Protein AF-A0A0M2UBF8-F1 (afdb_monomer)

Sequence (90 aa):
MSMNRLIRQSLTMFEEAAAMPFEIIRRTWGDQSSTTGQTVRQMASLAEGMATMPFRFTRDFFEDNSMNQAGQTAPAAGGQPAAIEAQQPQ

Solvent-accessible surface area (backbone atoms only — not comparable to full-atom values): 5439 Å² total; per-residue (Å²): 132,59,69,64,59,53,51,43,53,52,37,50,54,51,32,52,61,65,34,45,64,34,53,49,46,40,69,74,55,33,48,79,90,39,75,65,16,48,50,52,33,53,51,33,54,53,51,32,55,60,69,31,41,65,39,51,54,53,40,49,58,59,46,58,67,50,56,72,55,65,75,75,69,74,74,96,80,79,86,84,81,88,81,91,81,85,83,84,88,135

pLDDT: mean 72.13, std 18.33, range [38.25, 92.25]

Foldseek 3Di:
DDPLVVLLVVLVVVLCVQLVVLVVQLVPQLPVVDPVSVVSNVVSVVVSCVSSVVSVVVNVVSVVVVVVVVVPPPDPPDDDDDDDDDDDDD

Secondary structure (DSSP, 8-state):
--HHHHHHHHHHHHHHHHHHHHHHHHHHT--TTSHHHHHHHHHHHHHHHHHHHHHHHHHHHHHHHHHHHHTS-S----------------

Nearest PDB structures (foldseek):
  6eyd-assembly1_D  TM=6.891E-01  e=3.128E+00  Mycolicibacterium smegmatis MC2 155

Structure (mmCIF, N/CA/C/O backbone):
data_AF-A0A0M2UBF8-F1
#
_entry.id   AF-A0A0M2UBF8-F1
#
loop_
_atom_site.group_PDB
_atom_site.id
_atom_site.type_symbol
_atom_site.label_atom_id
_atom_site.label_alt_id
_atom_site.label_comp_id
_atom_site.label_asym_id
_atom_site.label_entity_id
_atom_site.label_seq_id
_atom_site.pdbx_PDB_ins_code
_atom_site.Cartn_x
_atom_site.Cartn_y
_atom_site.Cartn_z
_atom_site.occupancy
_atom_site.B_iso_or_equiv
_atom_site.auth_seq_id
_atom_site.auth_comp_id
_atom_site.auth_asym_id
_atom_site.auth_atom_id
_atom_site.pdbx_PDB_model_num
ATOM 1 N N . MET A 1 1 ? 21.536 -11.747 -14.894 1.00 56.72 1 MET A N 1
ATOM 2 C CA . MET A 1 1 ? 20.163 -11.199 -14.773 1.00 56.72 1 MET A CA 1
ATOM 3 C C . MET A 1 1 ? 20.117 -9.872 -15.514 1.00 56.72 1 MET A C 1
ATOM 5 O O . MET A 1 1 ? 21.108 -9.160 -15.452 1.00 56.72 1 MET A O 1
ATOM 9 N N . SER A 1 2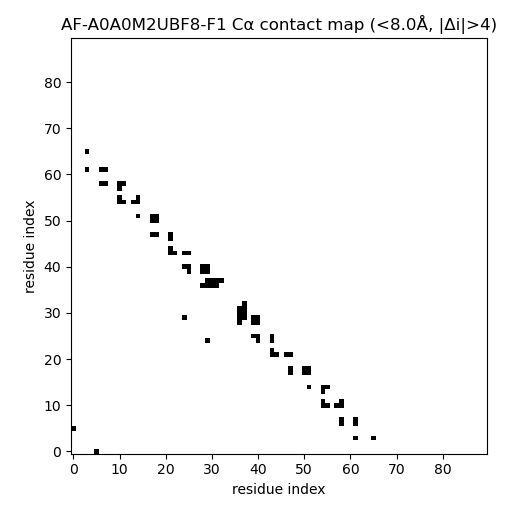 ? 19.040 -9.548 -16.235 1.00 79.19 2 SER A N 1
ATOM 10 C CA . SER A 1 2 ? 18.922 -8.242 -16.902 1.00 79.19 2 SER A CA 1
ATOM 11 C C . SER A 1 2 ? 18.666 -7.126 -15.879 1.00 79.19 2 SER A C 1
ATOM 13 O O . SER A 1 2 ? 17.998 -7.354 -14.871 1.00 79.19 2 SER A O 1
ATOM 15 N N . MET A 1 3 ? 19.177 -5.919 -16.144 1.00 78.50 3 MET A N 1
ATOM 16 C CA . MET A 1 3 ? 18.986 -4.727 -15.301 1.00 78.50 3 MET A CA 1
ATOM 17 C C . MET A 1 3 ? 17.497 -4.447 -15.023 1.00 78.50 3 MET A C 1
ATOM 19 O O . MET A 1 3 ? 17.119 -4.158 -13.894 1.00 78.50 3 MET A O 1
ATOM 23 N N . ASN A 1 4 ? 16.626 -4.659 -16.016 1.00 80.25 4 ASN A N 1
ATOM 24 C CA . ASN A 1 4 ? 15.173 -4.521 -15.857 1.00 80.25 4 ASN A CA 1
ATOM 25 C C . ASN A 1 4 ? 14.596 -5.501 -14.827 1.00 80.25 4 ASN A C 1
ATOM 27 O O . ASN A 1 4 ? 13.700 -5.140 -14.069 1.00 80.25 4 ASN A O 1
ATOM 31 N N . ARG A 1 5 ? 15.120 -6.732 -14.751 1.00 79.50 5 ARG A N 1
ATOM 32 C CA . ARG A 1 5 ? 14.678 -7.721 -13.757 1.00 79.50 5 ARG A CA 1
ATOM 33 C C . ARG A 1 5 ? 15.081 -7.308 -12.340 1.00 79.50 5 ARG A C 1
ATOM 35 O O . ARG A 1 5 ? 14.285 -7.474 -11.424 1.00 79.50 5 ARG A O 1
ATOM 42 N N . LEU A 1 6 ? 16.274 -6.729 -12.182 1.00 85.06 6 LEU A N 1
ATOM 43 C CA . LEU A 1 6 ? 16.753 -6.169 -10.913 1.00 85.06 6 LEU A CA 1
ATOM 44 C C . LEU A 1 6 ? 15.902 -4.972 -10.467 1.00 85.06 6 LEU A C 1
ATOM 46 O O . LEU A 1 6 ? 15.482 -4.923 -9.314 1.00 85.06 6 LEU A O 1
ATOM 50 N N . ILE A 1 7 ? 15.582 -4.055 -11.386 1.00 84.19 7 ILE A N 1
ATOM 51 C CA . ILE A 1 7 ? 14.722 -2.895 -11.105 1.00 84.19 7 ILE A CA 1
ATOM 52 C C . ILE A 1 7 ? 13.333 -3.358 -10.650 1.00 84.19 7 ILE A C 1
ATOM 54 O O . ILE A 1 7 ? 12.872 -2.940 -9.590 1.00 84.19 7 ILE A O 1
ATOM 58 N N . ARG A 1 8 ? 12.696 -4.292 -11.365 1.00 82.88 8 ARG A N 1
ATOM 59 C CA . ARG A 1 8 ? 11.391 -4.848 -10.960 1.00 82.88 8 ARG A CA 1
ATOM 60 C C . ARG A 1 8 ? 11.431 -5.525 -9.595 1.00 82.88 8 ARG A C 1
ATOM 62 O O . ARG A 1 8 ? 10.528 -5.328 -8.785 1.00 82.88 8 ARG A O 1
ATOM 69 N N . GLN A 1 9 ? 12.477 -6.308 -9.337 1.00 86.81 9 GLN A N 1
ATOM 70 C CA . GLN A 1 9 ? 12.645 -6.980 -8.054 1.00 86.81 9 GLN A CA 1
ATOM 71 C C . GLN A 1 9 ? 12.786 -5.960 -6.917 1.00 86.81 9 GLN A C 1
ATOM 73 O O . GLN A 1 9 ? 12.125 -6.105 -5.893 1.00 86.81 9 GLN A O 1
ATOM 78 N N . SER A 1 10 ? 13.572 -4.897 -7.116 1.00 86.44 10 SER A N 1
ATOM 79 C CA . SER A 1 10 ? 13.698 -3.824 -6.124 1.00 86.44 10 SER A CA 1
ATOM 80 C C . SER A 1 10 ? 12.379 -3.080 -5.896 1.00 86.44 10 SER A C 1
ATOM 82 O O . SER A 1 10 ? 11.992 -2.882 -4.750 1.00 86.44 10 SER A O 1
ATOM 84 N N . LEU A 1 11 ? 11.639 -2.749 -6.961 1.00 87.25 11 LEU A N 1
ATOM 85 C CA . LEU A 1 11 ? 10.338 -2.080 -6.863 1.00 87.25 11 LEU A CA 1
ATOM 86 C C . LEU A 1 11 ? 9.312 -2.923 -6.104 1.00 87.25 11 LEU A C 1
ATOM 88 O O . LEU A 1 11 ? 8.552 -2.369 -5.321 1.00 87.25 11 LEU A O 1
ATOM 92 N N . THR A 1 12 ? 9.339 -4.245 -6.279 1.00 87.44 12 THR A N 1
ATOM 93 C CA . THR A 1 12 ? 8.466 -5.170 -5.537 1.00 87.44 12 THR A CA 1
ATOM 94 C C . THR A 1 12 ? 8.791 -5.152 -4.042 1.00 87.44 12 THR A C 1
ATOM 96 O O . THR A 1 12 ? 7.891 -5.028 -3.220 1.00 87.44 12 THR A O 1
ATOM 99 N N . MET A 1 13 ? 10.076 -5.181 -3.671 1.00 89.06 13 MET A N 1
ATOM 100 C CA . MET A 1 13 ? 10.471 -5.091 -2.258 1.00 89.06 13 MET A CA 1
ATOM 101 C C . MET A 1 13 ? 10.083 -3.745 -1.628 1.00 89.06 13 MET A C 1
ATOM 103 O O . MET A 1 13 ? 9.675 -3.699 -0.469 1.00 89.06 13 MET A O 1
ATOM 107 N N . PHE A 1 14 ? 10.198 -2.643 -2.376 1.00 89.00 14 PHE A N 1
ATOM 108 C CA . PHE A 1 14 ? 9.766 -1.331 -1.891 1.00 89.00 14 PHE A CA 1
ATOM 109 C C . PHE A 1 14 ? 8.242 -1.223 -1.772 1.00 89.00 14 PHE A C 1
ATOM 111 O O . PHE A 1 14 ? 7.761 -0.625 -0.811 1.00 89.00 14 PHE A O 1
ATOM 118 N N . GLU A 1 15 ? 7.492 -1.824 -2.699 1.00 89.19 15 GLU A N 1
ATOM 119 C CA . GLU A 1 15 ? 6.031 -1.928 -2.630 1.00 89.19 15 GLU A CA 1
ATOM 120 C C . GLU A 1 15 ? 5.598 -2.658 -1.347 1.00 89.19 15 GLU A C 1
ATOM 122 O O . GLU A 1 15 ? 4.781 -2.136 -0.588 1.00 89.19 15 GLU A O 1
ATOM 127 N N . GLU A 1 16 ? 6.210 -3.808 -1.048 1.00 87.75 16 GLU A N 1
ATOM 128 C CA . GLU A 1 16 ? 5.945 -4.583 0.173 1.00 87.75 16 GLU A CA 1
ATOM 129 C C . GLU A 1 16 ? 6.294 -3.799 1.447 1.00 87.75 16 GLU A C 1
ATOM 131 O O . GLU A 1 16 ? 5.510 -3.753 2.398 1.00 87.75 16 GLU A O 1
ATOM 136 N N . ALA A 1 17 ? 7.446 -3.122 1.466 1.00 89.12 17 ALA A N 1
ATOM 137 C CA . ALA A 1 17 ? 7.848 -2.298 2.603 1.00 89.12 17 ALA A CA 1
ATOM 138 C C . ALA A 1 17 ? 6.887 -1.118 2.837 1.00 89.12 17 ALA A C 1
ATOM 140 O O . ALA A 1 17 ? 6.586 -0.788 3.985 1.00 89.12 17 ALA A O 1
ATOM 141 N N . ALA A 1 18 ? 6.381 -0.502 1.764 1.00 85.88 18 ALA A N 1
ATOM 142 C CA . ALA A 1 18 ? 5.401 0.579 1.840 1.00 85.88 18 ALA A CA 1
ATOM 143 C C . ALA A 1 18 ? 4.016 0.092 2.303 1.00 85.88 18 ALA A C 1
ATOM 145 O O . ALA A 1 18 ? 3.295 0.846 2.959 1.00 85.88 18 ALA A O 1
ATOM 146 N N . ALA A 1 19 ? 3.651 -1.158 2.003 1.00 89.88 19 ALA A N 1
ATOM 147 C CA . ALA A 1 19 ? 2.395 -1.769 2.438 1.00 89.88 19 ALA A CA 1
ATOM 148 C C . ALA A 1 19 ? 2.419 -2.230 3.909 1.00 89.88 19 ALA A C 1
ATOM 150 O O . ALA A 1 19 ? 1.390 -2.192 4.592 1.00 89.88 19 ALA A O 1
ATOM 151 N N . MET A 1 20 ? 3.593 -2.608 4.427 1.00 92.25 20 MET A N 1
ATOM 152 C CA . MET A 1 20 ? 3.768 -3.201 5.761 1.00 92.25 20 MET A CA 1
ATOM 153 C C . MET A 1 20 ? 3.071 -2.439 6.911 1.00 92.25 20 MET A C 1
ATOM 155 O O . MET A 1 20 ? 2.402 -3.084 7.726 1.00 92.25 20 MET A O 1
ATOM 159 N N . PRO A 1 21 ? 3.139 -1.094 7.017 1.00 87.81 21 PRO A N 1
ATOM 160 C CA . PRO A 1 21 ? 2.458 -0.373 8.094 1.00 87.81 21 PRO A CA 1
ATOM 161 C C . PRO A 1 21 ? 0.934 -0.566 8.071 1.00 87.81 21 PRO A C 1
ATOM 163 O O . PRO A 1 21 ? 0.303 -0.687 9.124 1.00 87.81 21 PRO A O 1
ATOM 166 N N . PHE A 1 22 ? 0.334 -0.646 6.881 1.00 88.75 22 PHE A N 1
ATOM 167 C CA . PHE A 1 22 ? -1.105 -0.838 6.713 1.00 88.75 22 PHE A CA 1
ATOM 168 C C . PHE A 1 22 ? -1.530 -2.258 7.083 1.00 88.75 22 PHE A C 1
ATOM 170 O O . PHE A 1 22 ? -2.577 -2.439 7.709 1.00 88.75 22 PHE A O 1
ATOM 177 N N . GLU A 1 23 ? -0.707 -3.264 6.785 1.00 85.31 23 GLU A N 1
ATOM 178 C CA . GLU A 1 23 ? -0.937 -4.635 7.253 1.00 85.31 23 GLU A CA 1
ATOM 179 C C . GLU A 1 23 ? -0.936 -4.722 8.783 1.00 85.31 23 GLU A C 1
ATOM 181 O O . GLU A 1 23 ? -1.830 -5.335 9.377 1.00 85.31 23 GLU A O 1
ATOM 186 N N . ILE A 1 24 ? 0.019 -4.051 9.434 1.00 87.62 24 ILE A N 1
ATOM 187 C CA . ILE A 1 24 ? 0.117 -4.005 10.899 1.00 87.62 24 ILE A CA 1
ATOM 188 C C . ILE A 1 24 ? -1.135 -3.356 11.497 1.00 87.62 24 ILE A C 1
ATOM 190 O O . ILE A 1 24 ? -1.721 -3.906 12.435 1.00 87.62 24 ILE A O 1
ATOM 194 N N . ILE A 1 25 ? -1.591 -2.231 10.936 1.00 84.56 25 ILE A N 1
ATOM 195 C CA . ILE A 1 25 ? -2.820 -1.553 11.375 1.00 84.56 25 ILE A CA 1
ATOM 196 C C . ILE A 1 25 ? -4.029 -2.479 11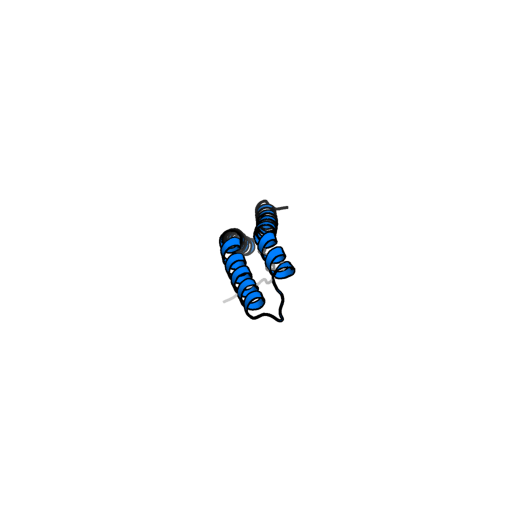.200 1.00 84.56 25 ILE A C 1
ATOM 198 O O . ILE A 1 25 ? -4.784 -2.687 12.151 1.00 84.56 25 ILE A O 1
ATOM 202 N N . ARG A 1 26 ? -4.193 -3.109 10.031 1.00 82.25 26 ARG A N 1
ATOM 203 C CA . ARG A 1 26 ? -5.313 -4.031 9.760 1.00 82.25 26 ARG A CA 1
ATOM 204 C C . ARG A 1 26 ? -5.324 -5.249 10.687 1.00 82.25 26 ARG A C 1
ATOM 206 O O . ARG A 1 26 ? -6.406 -5.762 10.994 1.00 82.25 26 ARG A O 1
ATOM 213 N N . ARG A 1 27 ? -4.150 -5.710 11.127 1.00 83.19 27 ARG A N 1
ATOM 214 C CA .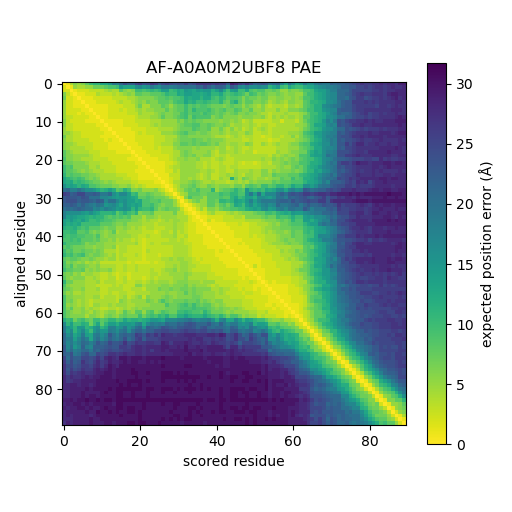 ARG A 1 27 ? -3.993 -6.857 12.034 1.00 83.19 27 ARG A CA 1
ATOM 215 C C . ARG A 1 27 ? -4.190 -6.490 13.504 1.00 83.19 27 ARG A C 1
ATOM 217 O O . ARG A 1 27 ? -4.749 -7.293 14.240 1.00 83.19 27 ARG A O 1
ATOM 224 N N . THR A 1 28 ? -3.763 -5.297 13.909 1.00 81.44 28 THR A N 1
ATOM 225 C CA . THR A 1 28 ? -3.774 -4.857 15.316 1.00 81.44 28 THR A CA 1
ATOM 226 C C . THR A 1 28 ? -5.081 -4.157 15.694 1.00 81.44 28 THR A C 1
ATOM 228 O O . THR A 1 28 ? -5.601 -4.369 16.781 1.00 81.44 28 THR A O 1
ATOM 231 N N . TRP A 1 29 ? -5.630 -3.345 14.787 1.00 73.19 29 TRP A N 1
ATOM 232 C CA . TRP A 1 29 ? -6.837 -2.534 15.013 1.00 73.19 29 TRP A CA 1
ATOM 233 C C . TRP A 1 29 ? -8.077 -3.085 14.311 1.00 73.19 29 TRP A C 1
ATOM 235 O O . TRP A 1 29 ? -9.187 -2.594 14.504 1.00 73.19 29 TRP A O 1
ATOM 245 N N . GLY A 1 30 ? -7.903 -4.107 13.478 1.00 61.25 30 GLY A N 1
ATOM 246 C CA . GLY A 1 30 ? -8.987 -4.733 12.742 1.00 61.25 30 GLY A CA 1
ATOM 247 C C . GLY A 1 30 ? -9.773 -5.731 13.575 1.00 61.25 30 GLY A C 1
ATOM 248 O O . GLY A 1 30 ? -9.861 -6.898 13.188 1.00 61.25 30 GLY A O 1
ATOM 249 N N . ASP A 1 31 ? -10.336 -5.281 14.694 1.00 67.81 31 ASP A N 1
ATOM 250 C CA . ASP A 1 31 ? -11.380 -6.038 15.373 1.00 67.81 31 ASP A CA 1
ATOM 251 C C . ASP A 1 31 ? -12.593 -6.126 14.433 1.00 67.81 31 ASP A C 1
ATOM 253 O O . ASP A 1 31 ? -13.293 -5.141 14.191 1.00 67.81 31 ASP A O 1
ATOM 257 N N . GLN A 1 32 ? -12.803 -7.309 13.849 1.00 63.66 32 GLN A N 1
ATOM 258 C CA . GLN A 1 32 ? -13.858 -7.550 12.858 1.00 63.66 32 GLN A CA 1
ATOM 259 C C . GLN A 1 32 ? -15.265 -7.418 13.446 1.00 63.66 32 GLN A C 1
ATOM 261 O O . GLN A 1 32 ? -16.222 -7.234 12.689 1.00 63.66 32 GLN A O 1
ATOM 266 N N . SER A 1 33 ? -15.379 -7.513 14.774 1.00 68.19 33 SER A N 1
ATOM 267 C CA . SER A 1 33 ? -16.652 -7.456 15.488 1.00 68.19 33 SER A CA 1
ATOM 268 C C . SER A 1 33 ? -17.186 -6.029 15.655 1.00 68.19 33 SER A C 1
ATOM 270 O O . SER A 1 33 ? -18.380 -5.859 15.897 1.00 68.19 33 SER A O 1
ATOM 272 N N . SER A 1 34 ? -16.342 -5.002 15.476 1.00 76.94 34 SER A N 1
ATOM 273 C CA . SER A 1 34 ? -16.736 -3.599 15.634 1.00 76.94 34 SER A CA 1
ATOM 274 C C . SER A 1 34 ? -16.809 -2.851 14.298 1.00 76.94 34 SER A C 1
ATOM 276 O O . SER A 1 34 ? -15.932 -2.967 13.437 1.00 76.94 34 SER A O 1
ATOM 278 N N . THR A 1 35 ? -17.835 -2.009 14.143 1.00 81.38 35 THR A N 1
ATOM 279 C CA . THR A 1 35 ? -18.018 -1.112 12.984 1.00 81.38 35 THR A CA 1
ATOM 280 C C . THR A 1 35 ? -16.798 -0.210 12.759 1.00 81.38 35 THR A C 1
ATOM 282 O O . THR A 1 35 ? -16.392 0.047 11.623 1.00 81.38 35 THR A O 1
ATOM 285 N N . THR A 1 36 ? -16.162 0.231 13.846 1.00 80.69 36 THR A N 1
ATOM 286 C CA . THR A 1 36 ? -14.934 1.032 13.805 1.00 80.69 36 THR A CA 1
ATOM 287 C C . THR A 1 36 ? -13.763 0.230 13.238 1.00 80.69 36 THR A C 1
ATOM 289 O O . THR A 1 36 ? -13.066 0.723 12.354 1.00 80.69 36 THR A O 1
ATOM 292 N N . GLY A 1 37 ? -13.575 -1.024 13.662 1.00 81.44 37 GLY A N 1
ATOM 293 C CA . GLY A 1 37 ? -12.517 -1.898 13.144 1.00 81.44 37 GLY A CA 1
ATOM 294 C C . GLY A 1 37 ? -12.691 -2.236 11.660 1.00 81.44 37 GLY A C 1
ATOM 295 O O . GLY A 1 37 ? -11.710 -2.266 10.911 1.00 81.44 37 GLY A O 1
ATOM 296 N N . GLN A 1 38 ? -13.935 -2.399 11.195 1.00 84.19 38 GLN A N 1
ATOM 297 C CA . GLN A 1 38 ? -14.240 -2.569 9.767 1.00 84.19 38 GLN A CA 1
ATOM 298 C C . GLN A 1 38 ? -13.906 -1.311 8.953 1.00 84.19 38 GLN A C 1
ATOM 300 O O . GLN A 1 38 ? -13.279 -1.407 7.896 1.00 84.19 38 GLN A O 1
ATOM 305 N N . THR A 1 39 ? -14.249 -0.132 9.479 1.00 86.88 39 THR A N 1
ATOM 306 C CA . THR A 1 39 ? -13.952 1.159 8.838 1.00 86.88 39 THR A CA 1
ATOM 307 C C . THR A 1 39 ? -12.445 1.405 8.753 1.00 86.88 39 THR A C 1
ATOM 309 O O . THR A 1 39 ? -11.930 1.747 7.689 1.00 86.88 39 THR A O 1
ATOM 312 N N . VAL A 1 40 ? -11.712 1.162 9.844 1.00 84.38 40 VAL A N 1
ATOM 313 C CA . VAL A 1 40 ? -10.245 1.290 9.886 1.00 84.38 40 VAL A CA 1
ATOM 314 C C . VAL A 1 40 ? -9.585 0.333 8.896 1.00 84.38 40 VAL A C 1
ATOM 316 O O . VAL A 1 40 ? -8.655 0.726 8.196 1.00 84.38 40 VAL A O 1
ATOM 319 N N . ARG A 1 41 ? -10.087 -0.902 8.765 1.00 83.56 41 ARG A N 1
ATOM 320 C CA . ARG A 1 41 ? -9.578 -1.859 7.771 1.00 83.56 41 ARG A CA 1
ATOM 321 C C . ARG A 1 41 ? -9.789 -1.400 6.334 1.00 83.56 41 ARG A C 1
ATOM 323 O O . ARG A 1 41 ? -8.862 -1.521 5.534 1.00 83.56 41 ARG A O 1
ATOM 330 N N . GLN A 1 42 ? -10.976 -0.891 6.008 1.00 86.88 42 GLN A N 1
ATOM 331 C CA . GLN A 1 42 ? -11.261 -0.371 4.668 1.00 86.88 42 GLN A CA 1
ATOM 332 C C . GLN A 1 42 ? -10.381 0.836 4.344 1.00 86.88 42 GLN A C 1
ATOM 334 O O . GLN A 1 42 ? -9.748 0.864 3.291 1.00 86.88 42 GLN A O 1
ATOM 339 N N . MET A 1 43 ? -10.276 1.787 5.274 1.00 88.19 43 MET A N 1
ATOM 340 C CA . MET A 1 43 ? -9.413 2.961 5.133 1.00 88.19 43 MET A CA 1
ATOM 341 C C . MET A 1 43 ? -7.947 2.566 4.949 1.00 88.19 43 MET A C 1
ATOM 343 O O . MET A 1 43 ? -7.295 3.061 4.035 1.00 88.19 43 MET A O 1
ATOM 347 N N . ALA A 1 44 ? -7.440 1.633 5.758 1.00 87.25 44 ALA A N 1
ATOM 348 C CA . ALA A 1 44 ? -6.071 1.145 5.635 1.00 87.25 44 ALA A CA 1
ATOM 349 C C . ALA A 1 44 ? -5.827 0.456 4.285 1.00 87.25 44 ALA A C 1
ATOM 351 O O . ALA A 1 44 ? -4.796 0.694 3.673 1.00 87.25 44 ALA A O 1
ATOM 352 N N . SER A 1 45 ? -6.783 -0.334 3.783 1.00 86.44 45 SER A N 1
ATOM 353 C CA . SER A 1 45 ? -6.664 -0.982 2.470 1.00 86.44 45 SER A CA 1
ATOM 354 C C . SER A 1 45 ? -6.674 0.018 1.311 1.00 86.44 45 SER A C 1
ATOM 356 O O . SER A 1 45 ? -5.954 -0.172 0.333 1.00 86.44 45 SER A O 1
ATOM 358 N N . LEU A 1 46 ? -7.492 1.070 1.400 1.00 90.56 46 LEU A N 1
ATOM 359 C CA . LEU A 1 46 ? -7.520 2.136 0.399 1.00 90.56 46 LEU A CA 1
ATOM 360 C C . LEU A 1 46 ? -6.217 2.941 0.427 1.00 90.56 46 LEU A C 1
ATOM 362 O O . LEU A 1 46 ? -5.615 3.175 -0.619 1.00 90.56 46 LEU A O 1
ATOM 366 N N . ALA A 1 47 ? -5.758 3.312 1.622 1.00 89.25 47 ALA A N 1
ATOM 367 C CA . ALA A 1 47 ? -4.516 4.052 1.810 1.00 89.25 47 ALA A CA 1
ATOM 368 C C . ALA A 1 47 ? -3.292 3.250 1.338 1.00 89.25 47 ALA A C 1
ATOM 370 O O . ALA A 1 47 ? -2.431 3.807 0.663 1.00 89.25 47 ALA A O 1
ATOM 371 N N . GLU A 1 48 ? -3.252 1.943 1.605 1.00 89.62 48 GLU A N 1
ATOM 372 C CA . GLU A 1 48 ? -2.230 1.026 1.090 1.00 89.62 48 GLU A CA 1
ATOM 373 C C . GLU A 1 48 ? -2.212 1.000 -0.441 1.00 89.62 48 GLU A C 1
ATOM 375 O O . GLU A 1 48 ? -1.155 1.148 -1.057 1.00 89.62 48 GLU A O 1
ATOM 380 N N . GLY A 1 49 ? -3.384 0.882 -1.074 1.00 87.81 49 GLY A N 1
ATOM 381 C CA . GLY A 1 49 ? -3.502 0.912 -2.532 1.00 87.81 49 GLY A CA 1
ATOM 382 C C . GLY A 1 49 ? -2.993 2.220 -3.144 1.00 87.81 49 GLY A C 1
ATOM 383 O O . GLY A 1 49 ? -2.332 2.201 -4.180 1.00 87.81 49 GLY A O 1
ATOM 384 N N . MET A 1 50 ? -3.242 3.357 -2.490 1.00 90.81 50 MET A N 1
ATOM 385 C CA . MET A 1 50 ? -2.742 4.661 -2.940 1.00 90.81 50 MET A CA 1
ATOM 386 C C . MET A 1 50 ? -1.237 4.829 -2.698 1.00 90.81 50 MET A C 1
ATOM 388 O O . MET A 1 50 ? -0.537 5.348 -3.565 1.00 90.81 50 MET A O 1
ATOM 392 N N . ALA A 1 51 ? -0.729 4.369 -1.554 1.00 87.12 51 ALA A N 1
ATOM 393 C CA . ALA A 1 51 ? 0.687 4.458 -1.197 1.00 87.12 51 ALA A CA 1
ATOM 394 C C . ALA A 1 51 ? 1.573 3.570 -2.087 1.00 87.12 51 ALA A C 1
ATOM 396 O O . ALA A 1 51 ? 2.700 3.942 -2.411 1.00 87.12 51 ALA A O 1
ATOM 397 N N . THR A 1 52 ? 1.054 2.418 -2.517 1.00 89.94 52 THR A N 1
ATOM 398 C CA . THR A 1 52 ? 1.759 1.477 -3.403 1.00 89.94 52 THR A CA 1
ATOM 399 C C . THR A 1 52 ? 1.636 1.831 -4.890 1.00 89.94 52 THR A C 1
ATOM 401 O O . THR A 1 52 ? 2.440 1.367 -5.701 1.00 89.94 52 THR A O 1
ATOM 404 N N . MET A 1 53 ? 0.680 2.691 -5.271 1.00 91.56 53 MET A N 1
ATOM 405 C CA . MET A 1 53 ? 0.386 3.027 -6.672 1.00 91.56 53 MET A CA 1
ATOM 406 C C . MET A 1 53 ? 1.607 3.514 -7.479 1.00 91.56 53 MET A C 1
ATOM 408 O O . MET A 1 53 ? 1.801 3.007 -8.588 1.00 91.56 53 MET A O 1
ATOM 412 N N . PRO A 1 54 ? 2.482 4.404 -6.965 1.00 87.19 54 PRO A N 1
ATOM 413 C CA . PRO A 1 54 ? 3.658 4.844 -7.719 1.00 87.19 54 PRO A CA 1
ATOM 414 C C . PRO A 1 54 ? 4.636 3.702 -8.039 1.00 87.19 54 PRO A C 1
ATOM 416 O O . PRO A 1 54 ? 5.216 3.668 -9.127 1.00 87.19 54 PRO A O 1
ATOM 419 N N . PHE A 1 55 ? 4.798 2.739 -7.123 1.00 87.25 55 PHE A N 1
ATOM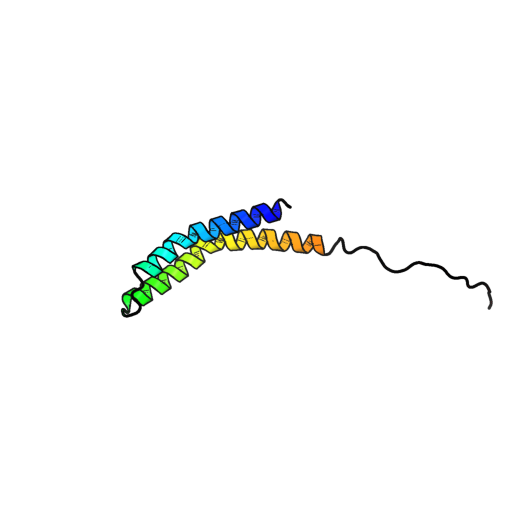 420 C CA . PHE A 1 55 ? 5.671 1.576 -7.321 1.00 87.25 55 PHE A CA 1
ATOM 421 C C . PHE A 1 55 ? 5.115 0.640 -8.391 1.00 87.25 55 PHE A C 1
ATOM 423 O O . PHE A 1 55 ? 5.861 0.206 -9.269 1.00 87.25 55 PHE A O 1
ATOM 430 N N . ARG A 1 56 ? 3.797 0.408 -8.371 1.00 83.62 56 ARG A N 1
ATOM 431 C CA . ARG A 1 56 ? 3.091 -0.397 -9.377 1.00 83.62 56 ARG A CA 1
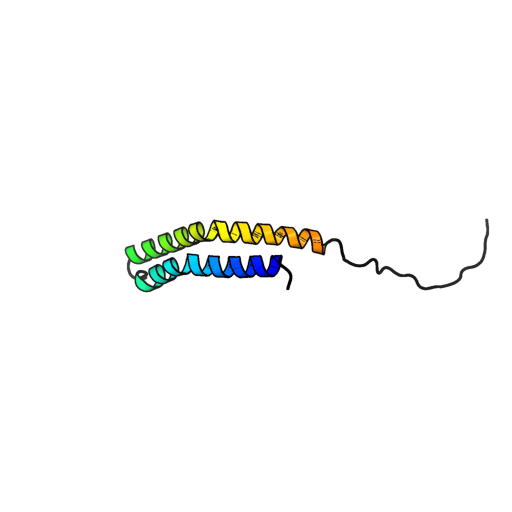ATOM 432 C C . ARG A 1 56 ? 3.190 0.235 -10.760 1.00 83.62 56 ARG A C 1
ATOM 434 O O . ARG A 1 56 ? 3.628 -0.426 -11.690 1.00 83.62 56 ARG A O 1
ATOM 441 N N . PHE A 1 57 ? 2.916 1.534 -10.871 1.00 86.44 57 PHE A N 1
ATOM 442 C CA . PHE A 1 57 ? 3.042 2.264 -12.135 1.00 86.44 57 PHE A CA 1
ATOM 443 C C . PHE A 1 57 ? 4.464 2.192 -12.707 1.00 86.44 57 PHE A C 1
ATOM 445 O O . PHE A 1 57 ? 4.664 1.928 -13.891 1.00 86.44 57 PHE A O 1
ATOM 452 N N . THR A 1 58 ? 5.470 2.381 -11.850 1.00 84.44 58 THR A N 1
ATOM 453 C CA . THR A 1 58 ? 6.875 2.300 -12.265 1.00 84.44 58 THR A CA 1
ATOM 454 C C . THR A 1 58 ? 7.232 0.883 -12.709 1.00 84.44 58 THR A C 1
ATOM 456 O O . THR A 1 58 ? 7.880 0.705 -13.738 1.00 84.44 58 THR A O 1
ATOM 459 N N . ARG A 1 59 ? 6.792 -0.142 -11.970 1.00 82.19 59 ARG A N 1
ATOM 460 C CA . ARG A 1 59 ? 7.015 -1.548 -12.327 1.00 82.19 59 ARG A CA 1
ATOM 461 C C . ARG A 1 59 ? 6.415 -1.873 -13.693 1.00 82.19 59 ARG A C 1
ATOM 463 O O . ARG A 1 59 ? 7.125 -2.448 -14.51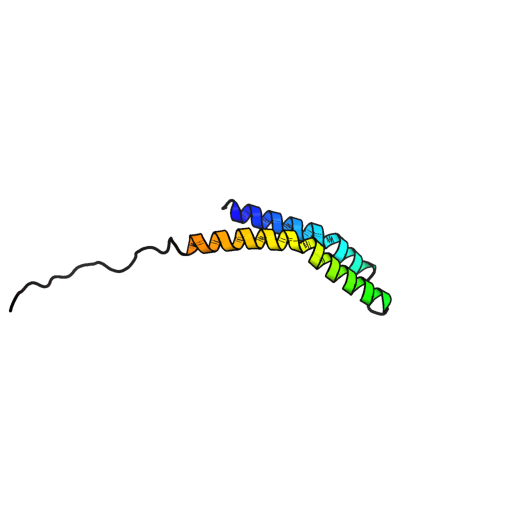7 1.00 82.19 59 ARG A O 1
ATOM 470 N N . ASP A 1 60 ? 5.171 -1.467 -13.926 1.00 81.06 60 ASP A N 1
ATOM 471 C CA . ASP A 1 60 ? 4.437 -1.732 -15.165 1.00 81.06 60 ASP A CA 1
ATOM 472 C C . ASP A 1 60 ? 5.099 -1.004 -16.362 1.00 81.06 60 ASP A C 1
ATOM 474 O O . ASP A 1 60 ? 5.284 -1.584 -17.430 1.00 81.06 60 ASP A O 1
ATOM 478 N N . PHE A 1 61 ? 5.638 0.208 -16.165 1.00 80.69 61 PHE A N 1
ATOM 479 C CA . PHE A 1 61 ? 6.439 0.907 -17.185 1.00 80.69 61 PHE A CA 1
ATOM 480 C C . PHE A 1 61 ? 7.716 0.141 -17.597 1.00 80.69 61 PHE A C 1
ATOM 482 O O . PHE A 1 61 ? 8.110 0.113 -18.771 1.00 80.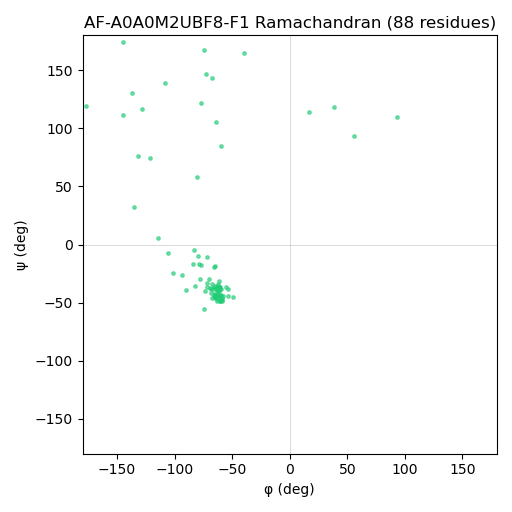69 61 PHE A O 1
ATOM 489 N N . PHE A 1 62 ? 8.388 -0.510 -16.643 1.00 77.94 62 PHE A N 1
ATOM 490 C CA . PHE A 1 62 ? 9.517 -1.404 -16.936 1.00 77.94 62 PHE A CA 1
ATOM 491 C C . PHE A 1 62 ? 9.065 -2.795 -17.425 1.00 77.94 62 PHE A C 1
ATOM 493 O O . PHE A 1 62 ? 9.897 -3.589 -17.895 1.00 77.94 62 PHE A O 1
ATOM 500 N N . GLU A 1 63 ? 7.769 -3.101 -17.333 1.00 68.25 63 GLU A N 1
ATOM 501 C CA . GLU A 1 63 ? 7.143 -4.296 -17.886 1.00 68.25 63 GLU A CA 1
ATOM 502 C C . GLU A 1 63 ? 6.981 -4.215 -19.400 1.00 68.25 63 GLU A C 1
ATOM 504 O O . GLU A 1 63 ? 7.579 -5.024 -20.126 1.00 68.25 63 GLU A O 1
ATOM 509 N N . ASP A 1 64 ? 6.317 -3.162 -19.865 1.00 60.38 64 ASP A N 1
ATOM 510 C CA . ASP A 1 64 ? 6.012 -2.925 -21.280 1.00 60.38 64 ASP A CA 1
ATOM 511 C C . ASP A 1 64 ? 7.269 -2.759 -22.148 1.00 60.38 64 ASP A C 1
ATOM 513 O O . ASP A 1 64 ? 7.343 -3.253 -23.278 1.00 60.38 64 ASP A O 1
ATOM 517 N N . ASN A 1 65 ? 8.333 -2.172 -21.592 1.00 56.38 65 ASN A N 1
ATOM 518 C CA . ASN A 1 65 ? 9.622 -2.051 -22.281 1.00 56.38 65 ASN A CA 1
ATOM 519 C C . ASN A 1 65 ? 10.304 -3.402 -22.570 1.00 56.38 65 ASN A C 1
ATOM 521 O O . ASN A 1 65 ? 11.204 -3.472 -23.407 1.00 56.38 65 ASN A O 1
ATOM 525 N N . SER A 1 66 ? 9.907 -4.483 -21.891 1.00 53.50 66 SER A N 1
ATOM 526 C CA . SER A 1 66 ? 10.474 -5.820 -22.128 1.00 53.50 66 SER A CA 1
ATOM 527 C C . SER A 1 66 ? 9.661 -6.638 -23.13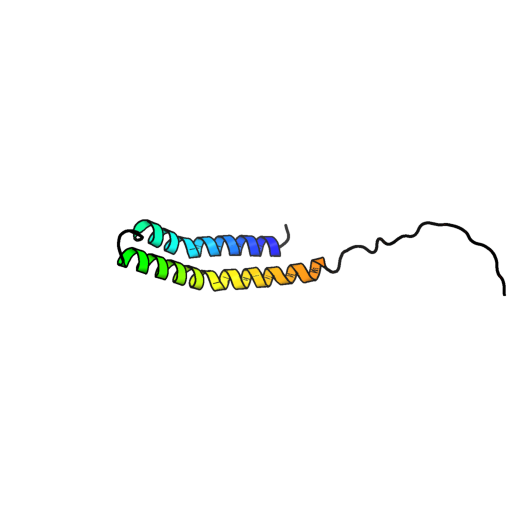8 1.00 53.50 66 SER A C 1
ATOM 529 O O . SER A 1 66 ? 10.237 -7.473 -23.837 1.00 53.50 66 SER A O 1
ATOM 531 N N . MET A 1 67 ? 8.357 -6.371 -23.279 1.00 52.19 67 MET A N 1
ATOM 532 C CA . MET A 1 67 ? 7.511 -7.014 -24.296 1.00 52.19 67 MET A CA 1
ATOM 533 C C . MET A 1 67 ? 7.822 -6.524 -25.717 1.00 52.19 67 MET A C 1
ATOM 535 O O . MET A 1 67 ? 7.827 -7.331 -26.646 1.00 52.19 67 MET A O 1
ATOM 539 N N . ASN A 1 68 ? 8.221 -5.260 -25.892 1.00 48.12 68 ASN A N 1
ATOM 540 C CA . ASN A 1 68 ? 8.631 -4.740 -27.207 1.00 48.12 68 ASN A CA 1
ATOM 541 C C . ASN A 1 68 ? 9.995 -5.256 -27.710 1.00 48.12 68 ASN A C 1
ATOM 543 O O . ASN A 1 68 ? 10.326 -5.075 -28.884 1.00 48.12 68 ASN A O 1
ATOM 547 N N . GLN A 1 69 ? 10.778 -5.928 -26.858 1.00 46.00 69 GLN A N 1
ATOM 548 C CA . GLN A 1 69 ? 12.064 -6.529 -27.234 1.00 46.00 69 GLN A CA 1
ATOM 549 C C . GLN A 1 69 ? 11.967 -8.048 -27.468 1.00 46.00 69 GLN A C 1
ATOM 551 O O . GLN A 1 69 ? 12.742 -8.595 -28.248 1.00 46.00 69 GLN A O 1
ATOM 556 N N . ALA A 1 70 ? 10.984 -8.725 -26.861 1.00 47.28 70 ALA A N 1
ATOM 557 C CA . ALA A 1 70 ? 10.731 -10.154 -27.071 1.00 47.28 70 ALA A CA 1
ATOM 558 C C . ALA A 1 70 ? 10.009 -10.464 -28.400 1.00 47.28 70 ALA A C 1
ATOM 560 O O . ALA A 1 70 ? 10.053 -11.597 -28.871 1.00 47.28 70 ALA A O 1
ATOM 561 N N . GLY A 1 71 ? 9.382 -9.463 -29.032 1.00 46.97 71 GLY A N 1
ATOM 562 C CA . GLY A 1 71 ? 8.751 -9.593 -30.352 1.00 46.97 71 GLY A CA 1
ATOM 563 C C . GLY A 1 71 ? 9.695 -9.444 -31.554 1.00 46.97 71 GLY A C 1
ATOM 564 O O . GLY A 1 71 ? 9.249 -9.625 -32.681 1.00 46.97 71 GLY A O 1
ATOM 565 N N . GLN A 1 72 ? 10.979 -9.114 -31.352 1.00 45.44 72 GLN A N 1
ATOM 566 C CA . GLN A 1 72 ? 11.931 -8.834 -32.446 1.00 45.44 72 GLN A CA 1
ATOM 567 C C . GLN A 1 72 ? 13.089 -9.840 -32.565 1.00 45.44 72 GLN A C 1
ATOM 569 O O . GLN A 1 72 ? 13.972 -9.662 -33.399 1.00 45.44 72 GLN A O 1
ATOM 574 N N . THR A 1 73 ? 13.096 -10.921 -31.779 1.00 48.19 73 THR A N 1
ATOM 575 C CA . THR A 1 73 ? 14.157 -11.949 -31.828 1.00 48.19 73 THR A CA 1
ATOM 576 C C . THR A 1 73 ? 13.622 -13.383 -31.802 1.00 48.19 73 THR A C 1
ATOM 578 O O . THR A 1 73 ? 14.285 -14.294 -31.309 1.00 48.19 73 THR A O 1
ATOM 581 N N . ALA A 1 74 ? 12.443 -13.625 -32.384 1.00 45.72 74 ALA A N 1
ATOM 582 C CA . ALA A 1 74 ? 12.100 -14.973 -32.837 1.00 45.72 74 ALA A CA 1
ATOM 583 C C . ALA A 1 74 ? 12.856 -15.239 -34.157 1.00 45.72 74 ALA A C 1
ATOM 585 O O . ALA A 1 74 ? 12.735 -14.446 -35.093 1.00 45.72 74 ALA A O 1
ATOM 586 N N . PRO A 1 75 ? 13.692 -16.289 -34.233 1.00 42.56 75 PRO A N 1
ATOM 587 C CA . PRO A 1 75 ? 14.629 -16.482 -35.329 1.00 42.56 75 PRO A CA 1
ATOM 588 C C . PRO A 1 75 ? 13.888 -16.776 -36.633 1.00 42.56 75 PRO A C 1
ATOM 590 O O . PRO A 1 75 ? 12.906 -17.518 -36.656 1.00 42.56 75 PRO A O 1
ATOM 593 N N . ALA A 1 76 ? 14.423 -16.247 -37.733 1.00 44.69 76 ALA A N 1
ATOM 594 C CA . ALA A 1 76 ? 14.167 -16.745 -39.074 1.00 44.69 76 ALA A CA 1
ATOM 595 C C . ALA A 1 76 ? 14.624 -18.215 -39.159 1.00 44.69 76 ALA A C 1
ATOM 597 O O . ALA A 1 76 ? 15.751 -18.517 -39.535 1.00 44.69 76 ALA A O 1
ATOM 598 N N . ALA A 1 77 ? 13.756 -19.136 -38.752 1.00 50.28 77 ALA A N 1
ATOM 599 C CA . ALA A 1 77 ? 13.922 -20.572 -38.913 1.00 50.28 77 ALA A CA 1
ATOM 600 C C . ALA A 1 77 ? 12.728 -21.091 -39.718 1.00 50.28 77 ALA A C 1
ATOM 602 O O . ALA A 1 77 ? 11.789 -21.676 -39.187 1.00 50.28 77 ALA A O 1
ATOM 603 N N . GLY A 1 78 ? 12.760 -20.808 -41.020 1.00 38.31 78 GLY A N 1
ATOM 604 C CA . GLY A 1 78 ? 11.784 -21.266 -42.002 1.00 38.31 78 GLY A CA 1
ATOM 605 C C . GLY A 1 78 ? 12.489 -21.844 -43.224 1.00 38.31 78 GLY A C 1
ATOM 606 O O . GLY A 1 78 ? 12.593 -21.177 -44.242 1.00 38.31 78 GLY A O 1
ATOM 607 N N . GLY A 1 79 ? 13.004 -23.067 -43.074 1.00 38.38 79 GLY A N 1
ATOM 608 C CA . GLY A 1 79 ? 13.149 -24.072 -44.132 1.00 38.38 79 GLY A CA 1
ATOM 609 C C . GLY A 1 79 ? 13.926 -23.712 -45.400 1.00 38.38 79 GLY A C 1
ATOM 610 O O . GLY A 1 79 ? 13.343 -23.342 -46.411 1.00 38.38 79 GLY A O 1
ATOM 611 N N . GLN A 1 80 ? 15.218 -24.030 -45.415 1.00 46.09 80 GLN A N 1
ATOM 612 C CA . GLN A 1 80 ? 15.828 -24.623 -46.608 1.00 46.09 80 GLN A CA 1
ATOM 613 C C . GLN A 1 80 ? 16.569 -25.886 -46.178 1.00 46.09 80 GLN A C 1
ATOM 615 O O . GLN A 1 80 ? 17.485 -25.822 -45.356 1.00 46.09 80 GLN A O 1
ATOM 620 N N . PRO A 1 81 ? 16.130 -27.044 -46.690 1.00 44.38 81 PRO A N 1
ATOM 621 C CA . PRO A 1 81 ? 17.069 -27.858 -47.447 1.00 44.38 81 PRO A CA 1
ATOM 622 C C . PRO A 1 81 ? 16.455 -28.447 -48.732 1.00 44.38 81 PRO A C 1
ATOM 624 O O . PRO A 1 81 ? 15.393 -29.053 -48.712 1.00 44.38 81 PRO A O 1
ATOM 627 N N . ALA A 1 82 ? 17.195 -28.250 -49.827 1.00 43.03 82 ALA A N 1
ATOM 628 C CA . ALA A 1 82 ? 17.431 -29.145 -50.965 1.00 43.03 82 ALA A CA 1
ATOM 629 C C . ALA A 1 82 ? 16.291 -30.031 -51.520 1.00 43.03 82 ALA A C 1
ATOM 631 O O . ALA A 1 82 ? 15.917 -31.011 -50.888 1.00 43.03 82 ALA A O 1
ATOM 632 N N . ALA A 1 83 ? 15.926 -29.820 -52.794 1.00 40.66 83 ALA A N 1
ATOM 633 C CA . ALA A 1 83 ? 15.966 -30.859 -53.839 1.00 40.66 83 ALA A CA 1
ATOM 634 C C . ALA A 1 83 ? 15.562 -30.299 -55.221 1.00 40.66 83 ALA A C 1
ATOM 636 O O . ALA A 1 83 ? 14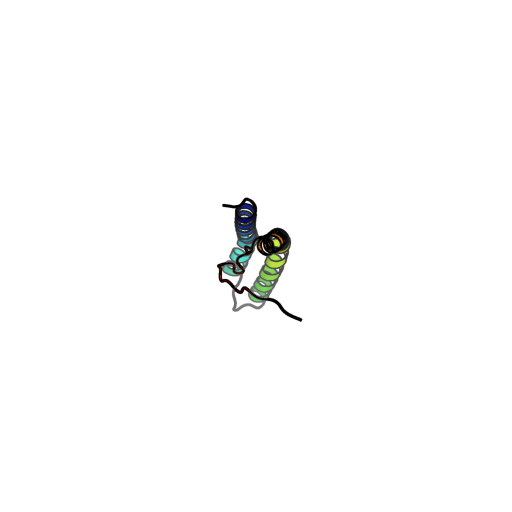.467 -29.788 -55.401 1.00 40.66 83 ALA A O 1
ATOM 637 N N . ILE A 1 84 ? 16.506 -30.387 -56.162 1.00 49.47 84 ILE A N 1
ATOM 638 C CA . ILE A 1 84 ? 16.376 -30.736 -57.588 1.00 49.47 84 ILE A CA 1
ATOM 639 C C . ILE A 1 84 ? 14.962 -30.655 -58.198 1.00 49.47 84 ILE A C 1
ATOM 641 O O . ILE A 1 84 ? 14.159 -31.552 -57.980 1.00 49.47 84 ILE A O 1
ATOM 645 N N . GLU A 1 85 ? 14.752 -29.724 -59.132 1.00 40.25 85 GLU A N 1
ATOM 646 C CA . GLU A 1 85 ? 13.953 -30.022 -60.325 1.00 40.25 85 GLU A CA 1
ATOM 647 C C . GLU A 1 85 ? 14.536 -29.272 -61.530 1.00 40.25 85 GLU A C 1
ATOM 649 O O . GLU A 1 85 ? 14.598 -28.044 -61.587 1.00 40.25 85 GLU A O 1
ATOM 654 N N . ALA A 1 86 ? 15.091 -30.056 -62.450 1.00 51.16 86 ALA A N 1
ATOM 655 C CA . ALA A 1 86 ? 15.433 -29.628 -63.792 1.00 51.16 86 ALA A CA 1
ATOM 656 C C . ALA A 1 86 ? 14.152 -29.505 -64.639 1.00 51.16 86 ALA A C 1
ATOM 658 O O . ALA A 1 86 ? 13.131 -30.081 -64.293 1.00 51.16 86 ALA A O 1
ATOM 659 N N . GLN A 1 87 ? 14.301 -28.864 -65.804 1.00 40.56 87 GLN A N 1
ATOM 660 C CA . GLN A 1 87 ? 13.397 -28.811 -66.968 1.00 40.56 87 GLN A CA 1
ATOM 661 C C . GLN A 1 87 ? 12.373 -27.650 -67.074 1.00 40.56 87 GLN A C 1
ATOM 663 O O . GLN A 1 87 ? 11.343 -27.601 -66.417 1.00 40.56 87 GLN A O 1
ATOM 668 N N . GLN A 1 88 ? 12.664 -26.767 -68.048 1.00 39.09 88 GLN A N 1
ATOM 669 C CA . GLN A 1 88 ? 11.724 -26.145 -69.011 1.00 39.09 88 GLN A CA 1
ATOM 670 C C . GLN A 1 88 ? 10.659 -27.152 -69.525 1.00 39.09 88 GLN A C 1
ATOM 672 O O . GLN A 1 88 ? 10.957 -28.347 -69.457 1.00 39.09 88 GLN A O 1
ATOM 677 N N . PRO A 1 89 ? 9.520 -26.764 -70.161 1.00 49.22 89 PRO A N 1
ATOM 678 C CA . PRO A 1 89 ? 9.319 -25.561 -70.997 1.00 49.22 89 PRO A CA 1
ATOM 679 C C . PRO A 1 89 ? 7.919 -24.899 -70.918 1.00 49.22 89 PRO A C 1
ATOM 681 O O . PRO A 1 89 ? 7.003 -25.432 -70.298 1.00 49.22 89 PRO A O 1
ATOM 684 N N . GLN A 1 90 ? 7.768 -23.744 -71.579 1.00 38.25 90 GLN A N 1
ATOM 685 C CA . GLN A 1 90 ? 6.778 -23.401 -72.628 1.00 38.25 90 GLN A CA 1
ATOM 686 C C . GLN A 1 90 ? 7.018 -21.943 -73.039 1.00 38.25 90 GLN A C 1
ATOM 688 O O . GLN A 1 90 ? 7.005 -21.070 -72.143 1.00 38.25 90 GLN A O 1
#

Mean predicted aligned error: 14.59 Å

Radius of gyration: 27.01 Å; Cα contacts (8 Å, |Δi|>4): 46; chains: 1; bounding box: 38×36×88 Å